Protein AF-A0A1H3P198-F1 (afdb_monomer_lite)

Sequence (81 aa):
MDSTRYSNSKKKGEGNTVNSNAYLVWAFIEAANYARRFCAKAKRCFEKKKAKTNSVIATKALAHKLAQVSYHMLKEKHHLM

Foldseek 3Di:
DDPQDDDPNDTPPPPPPDDPPPVLLVVLLVVLVVCCVPPPVSVVQLVVVCVVDNNVVSSSVSSVVVVVVVVVVVVVVVVVD

pLDDT: mean 80.9, std 18.17, range [40.16, 96.25]

Secondary structure (DSSP, 8-state):
-----EETTEETTSSSSS---HHHHHHHHHHHHHHHHH-HHHHHHHHHHHTTS-HHHHHHHHHHHHHHHHHHHHHHHHH--

Radius of gyration: 16.55 Å; chains: 1; bounding box: 41×47×25 Å

Structure (mmCIF, N/CA/C/O backbone):
data_AF-A0A1H3P198-F1
#
_entry.id   AF-A0A1H3P198-F1
#
loop_
_atom_site.group_PDB
_atom_site.id
_atom_site.type_symbol
_atom_site.label_atom_id
_atom_site.label_alt_id
_atom_site.label_comp_id
_atom_site.label_asym_id
_atom_site.label_entity_id
_atom_site.label_seq_id
_atom_site.pdbx_PDB_ins_code
_atom_site.Cartn_x
_atom_site.Cartn_y
_atom_site.Cartn_z
_atom_site.occupancy
_atom_site.B_iso_or_equiv
_atom_site.auth_seq_id
_atom_site.auth_comp_id
_atom_site.auth_asym_id
_atom_site.auth_atom_id
_atom_site.pdbx_PDB_model_num
ATOM 1 N N . MET A 1 1 ? 29.766 24.013 11.234 1.00 40.16 1 MET A N 1
ATOM 2 C CA . MET A 1 1 ? 29.550 22.959 12.259 1.00 40.16 1 MET A CA 1
ATOM 3 C C . MET A 1 1 ? 28.426 22.073 11.749 1.00 40.16 1 MET A C 1
ATOM 5 O O . MET A 1 1 ? 27.296 22.162 12.214 1.00 40.16 1 MET A O 1
ATOM 9 N N . ASP A 1 2 ? 28.716 21.268 10.730 1.00 43.09 2 ASP A N 1
ATOM 10 C CA . ASP A 1 2 ? 27.698 20.521 9.992 1.00 43.09 2 ASP A CA 1
ATOM 11 C C . ASP A 1 2 ? 27.555 19.130 10.603 1.00 43.09 2 ASP A C 1
ATOM 13 O O . ASP A 1 2 ? 28.348 18.216 10.366 1.00 43.09 2 ASP A O 1
ATOM 17 N N . SER A 1 3 ? 26.546 18.992 11.461 1.00 53.53 3 SER A N 1
ATOM 18 C CA . SER A 1 3 ? 26.213 17.763 12.180 1.00 53.53 3 SER A CA 1
ATOM 19 C C . SER A 1 3 ? 25.623 16.734 11.213 1.00 53.53 3 SER A C 1
ATOM 21 O O . SER A 1 3 ? 24.414 16.532 11.099 1.00 53.53 3 SER A O 1
ATOM 23 N N . THR A 1 4 ? 26.506 16.068 10.474 1.00 57.47 4 THR A N 1
ATOM 24 C CA . THR A 1 4 ? 26.125 15.008 9.543 1.00 57.47 4 THR A CA 1
ATOM 25 C C . THR A 1 4 ? 25.671 13.783 10.336 1.00 57.47 4 THR A C 1
ATOM 27 O O . THR A 1 4 ? 26.455 13.136 11.027 1.00 57.47 4 THR A O 1
ATOM 30 N N . ARG A 1 5 ? 24.375 13.469 10.269 1.00 55.09 5 ARG A N 1
ATOM 31 C CA . ARG A 1 5 ? 23.764 12.368 11.023 1.00 55.09 5 ARG A CA 1
ATOM 32 C C . ARG A 1 5 ? 23.999 11.037 10.302 1.00 55.09 5 ARG A C 1
ATOM 34 O O . ARG A 1 5 ? 23.428 10.796 9.239 1.00 55.09 5 ARG A O 1
ATOM 41 N N . TYR A 1 6 ? 24.793 10.154 10.898 1.00 55.53 6 TYR A N 1
ATOM 42 C CA . TYR A 1 6 ? 25.010 8.785 10.419 1.00 55.53 6 TYR A CA 1
ATOM 43 C C . TYR A 1 6 ? 24.165 7.797 11.229 1.00 55.53 6 TYR A C 1
ATOM 45 O O . TYR A 1 6 ? 23.999 7.946 12.438 1.00 55.53 6 TYR A O 1
ATOM 53 N N . SER A 1 7 ? 23.614 6.779 10.573 1.00 62.31 7 SER A N 1
ATOM 54 C CA . SER A 1 7 ? 22.994 5.632 11.247 1.00 62.31 7 SER A CA 1
ATOM 55 C C . SER A 1 7 ? 23.332 4.362 10.482 1.00 62.31 7 SER A C 1
ATOM 57 O O . SER A 1 7 ? 23.142 4.330 9.267 1.00 62.31 7 SER A O 1
ATOM 59 N N . ASN A 1 8 ? 23.804 3.330 11.185 1.00 57.47 8 ASN A N 1
ATOM 60 C CA . ASN A 1 8 ? 24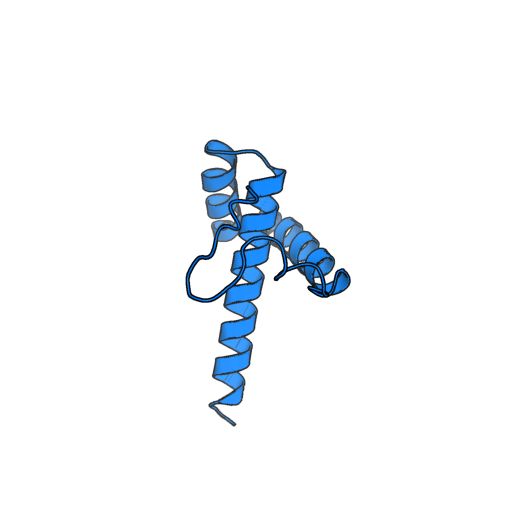.192 2.041 10.601 1.00 57.47 8 ASN A CA 1
ATOM 61 C C . ASN A 1 8 ? 25.168 2.189 9.418 1.00 57.47 8 ASN A C 1
ATOM 63 O O . ASN A 1 8 ? 24.875 1.761 8.301 1.00 57.47 8 ASN A O 1
ATOM 67 N N . SER A 1 9 ? 26.275 2.900 9.652 1.00 59.34 9 SER A N 1
ATOM 68 C CA . SER A 1 9 ? 27.354 3.122 8.671 1.00 59.34 9 SER A CA 1
ATOM 69 C C . SER A 1 9 ? 26.924 3.812 7.369 1.00 59.34 9 SER A C 1
ATOM 71 O O . SER A 1 9 ? 27.673 3.827 6.397 1.00 59.34 9 SER A O 1
ATOM 73 N N . LYS A 1 10 ? 25.719 4.396 7.327 1.00 56.69 10 LYS A N 1
ATOM 74 C CA . LYS A 1 10 ? 25.172 5.091 6.159 1.00 56.69 10 LYS A CA 1
ATOM 75 C C . LYS A 1 10 ? 24.863 6.542 6.510 1.00 56.69 10 LYS A C 1
ATOM 77 O O . LYS A 1 10 ? 24.238 6.828 7.538 1.00 56.69 10 LYS A O 1
ATOM 82 N N . LYS A 1 11 ? 25.300 7.462 5.645 1.00 61.16 11 LYS A N 1
ATOM 83 C CA . LYS A 1 11 ? 24.995 8.892 5.750 1.00 61.16 11 LYS A CA 1
ATOM 84 C C . LYS A 1 11 ? 23.508 9.108 5.488 1.00 61.16 11 LYS A C 1
ATOM 86 O O . LYS A 1 11 ? 22.977 8.727 4.443 1.00 61.16 11 LYS A O 1
ATOM 91 N N . LYS A 1 12 ? 22.805 9.687 6.459 1.00 53.75 12 LYS A N 1
ATOM 92 C CA . LYS A 1 12 ? 21.378 9.976 6.326 1.00 53.75 12 LYS A CA 1
ATOM 93 C C . LYS A 1 12 ? 21.212 11.155 5.363 1.00 53.75 12 LYS A C 1
ATOM 95 O O . LYS A 1 12 ? 21.753 12.222 5.618 1.00 53.75 12 LYS A O 1
ATOM 100 N N . GLY A 1 13 ? 20.466 10.956 4.275 1.00 57.34 13 GLY A N 1
ATOM 101 C CA . GLY A 1 13 ? 20.162 11.998 3.281 1.00 57.34 13 GLY A CA 1
ATOM 102 C C . GLY A 1 13 ? 20.682 11.732 1.865 1.00 57.34 13 GLY A C 1
ATOM 103 O O . GLY A 1 13 ? 20.147 12.310 0.931 1.00 57.34 13 GLY A O 1
ATOM 104 N N . GLU A 1 14 ? 21.639 10.815 1.678 1.00 55.28 14 GLU A N 1
ATOM 105 C CA . GLU A 1 14 ? 22.270 10.578 0.360 1.00 55.28 14 GLU A CA 1
ATOM 106 C C . GLU A 1 14 ? 21.877 9.243 -0.303 1.00 55.28 14 GLU A C 1
ATOM 108 O O . GLU A 1 14 ? 22.195 9.003 -1.461 1.00 55.28 14 GLU A O 1
ATOM 113 N N . GLY A 1 15 ? 21.150 8.366 0.399 1.00 48.91 15 GLY A N 1
ATOM 114 C CA . GLY A 1 15 ? 20.922 6.981 -0.043 1.00 48.91 15 GLY A CA 1
ATOM 115 C C . GLY A 1 15 ? 19.709 6.707 -0.943 1.00 48.91 15 GLY A C 1
ATOM 116 O O . GLY A 1 15 ? 19.526 5.557 -1.323 1.00 48.91 15 GLY A O 1
ATOM 117 N N . ASN A 1 16 ? 18.869 7.700 -1.264 1.00 52.94 16 ASN A N 1
ATOM 118 C CA . ASN A 1 16 ? 17.593 7.471 -1.974 1.00 52.94 16 ASN A CA 1
ATOM 119 C C . ASN A 1 16 ? 17.441 8.229 -3.303 1.00 52.94 16 ASN A C 1
ATOM 121 O O . ASN A 1 16 ? 16.392 8.126 -3.936 1.00 52.94 16 ASN A O 1
ATOM 125 N N . THR A 1 17 ? 18.446 8.990 -3.735 1.00 47.31 17 THR A N 1
ATOM 126 C CA . THR A 1 17 ? 18.314 9.867 -4.911 1.00 47.31 17 THR A CA 1
ATOM 127 C C . THR A 1 17 ? 18.367 9.093 -6.233 1.00 47.31 17 THR A C 1
ATOM 129 O O . THR A 1 17 ? 17.875 9.577 -7.247 1.00 47.31 17 THR A O 1
ATOM 132 N N . VAL A 1 18 ? 18.886 7.859 -6.235 1.00 50.47 18 VAL A N 1
ATOM 133 C CA . VAL A 1 18 ? 19.043 7.055 -7.455 1.00 50.47 18 VAL A CA 1
ATOM 134 C C . VAL A 1 18 ? 18.060 5.878 -7.466 1.00 50.47 18 VAL A C 1
ATOM 136 O O . VAL A 1 18 ? 18.355 4.768 -7.043 1.00 50.47 18 VAL A O 1
ATOM 139 N N . ASN A 1 19 ? 16.865 6.168 -7.980 1.00 44.31 19 ASN A N 1
ATOM 140 C CA . ASN A 1 19 ? 16.030 5.257 -8.766 1.00 44.31 19 ASN A CA 1
ATOM 141 C C . ASN A 1 19 ? 15.487 3.984 -8.086 1.00 44.31 19 ASN A C 1
ATOM 143 O O . ASN A 1 19 ? 15.769 2.853 -8.481 1.00 44.31 19 ASN A O 1
ATOM 147 N N . SER A 1 20 ? 14.533 4.168 -7.173 1.00 60.34 20 SER A N 1
ATOM 148 C CA . SER A 1 20 ? 13.377 3.263 -7.226 1.00 60.34 20 SER A CA 1
ATOM 149 C C . SER A 1 20 ? 12.697 3.483 -8.580 1.00 60.34 20 SER A C 1
ATOM 151 O O . SER A 1 20 ? 12.323 4.617 -8.865 1.00 60.34 20 SER A O 1
ATOM 153 N N . ASN A 1 21 ? 12.555 2.444 -9.411 1.00 79.81 21 ASN A N 1
ATOM 154 C CA . ASN A 1 21 ? 11.908 2.571 -10.719 1.00 79.81 21 ASN A CA 1
ATOM 155 C C . ASN A 1 21 ? 10.518 3.215 -10.544 1.00 79.81 21 ASN A C 1
ATOM 157 O O . ASN A 1 21 ? 9.623 2.618 -9.937 1.00 79.81 21 ASN A O 1
ATOM 161 N N . ALA A 1 22 ? 10.348 4.432 -11.068 1.00 82.81 22 ALA A N 1
ATOM 162 C CA . ALA A 1 22 ? 9.113 5.201 -10.933 1.00 82.81 22 ALA A CA 1
ATOM 163 C C . ALA A 1 22 ? 7.896 4.437 -11.479 1.00 82.81 22 ALA A C 1
ATOM 165 O O . ALA A 1 22 ? 6.821 4.490 -10.881 1.00 82.81 22 ALA A O 1
ATOM 166 N N . TYR A 1 23 ? 8.086 3.650 -12.543 1.00 87.00 23 TYR A N 1
ATOM 167 C CA . TYR A 1 23 ? 7.055 2.783 -13.106 1.00 87.00 23 TYR A CA 1
ATOM 168 C C . TYR A 1 23 ? 6.673 1.647 -12.158 1.00 87.00 23 TYR A C 1
ATOM 170 O O . TYR A 1 23 ? 5.491 1.348 -12.026 1.00 87.00 23 TYR A O 1
ATOM 178 N N . LEU A 1 24 ? 7.635 1.047 -11.443 1.00 85.88 24 LEU A N 1
ATOM 179 C CA . LEU A 1 24 ? 7.326 0.022 -10.436 1.00 85.88 24 LEU A CA 1
ATOM 180 C C . LEU A 1 24 ? 6.550 0.621 -9.267 1.00 85.88 24 LEU A C 1
ATOM 182 O O . LEU A 1 24 ? 5.572 0.033 -8.812 1.00 85.88 24 LEU A O 1
ATOM 186 N N . VAL A 1 25 ? 6.950 1.803 -8.796 1.00 88.25 25 VAL A N 1
ATOM 187 C CA . VAL A 1 25 ? 6.212 2.502 -7.738 1.00 88.25 25 VAL A CA 1
ATOM 188 C C . VAL A 1 25 ? 4.783 2.781 -8.198 1.00 88.25 25 VAL A C 1
ATOM 190 O O . VAL A 1 25 ? 3.845 2.456 -7.474 1.00 88.25 25 VAL A O 1
ATOM 193 N N . TRP A 1 26 ? 4.608 3.323 -9.403 1.00 92.00 26 TRP A N 1
ATOM 194 C CA . TRP A 1 26 ? 3.292 3.586 -9.979 1.00 92.00 26 TRP A CA 1
ATOM 195 C C . TRP A 1 26 ? 2.452 2.306 -10.108 1.00 92.00 26 TRP A C 1
ATOM 197 O O . TRP A 1 26 ? 1.322 2.267 -9.624 1.00 92.00 26 TRP A O 1
ATOM 207 N N . ALA A 1 27 ? 3.033 1.222 -10.628 1.00 94.12 27 ALA A N 1
ATOM 208 C CA . ALA A 1 27 ? 2.365 -0.070 -10.759 1.00 94.12 27 ALA A CA 1
ATOM 209 C C . ALA A 1 27 ? 1.898 -0.630 -9.405 1.00 94.12 27 ALA A C 1
ATOM 211 O O . ALA A 1 27 ? 0.769 -1.104 -9.288 1.00 94.12 27 ALA A O 1
ATOM 212 N N . PHE A 1 28 ? 2.717 -0.541 -8.351 1.00 93.75 28 PHE A N 1
ATOM 213 C CA . PHE A 1 28 ? 2.316 -1.003 -7.018 1.00 93.75 28 PHE A CA 1
ATOM 214 C C . PHE A 1 28 ? 1.274 -0.100 -6.353 1.00 93.75 28 PHE A C 1
ATOM 216 O O . PHE A 1 28 ? 0.469 -0.590 -5.558 1.00 93.75 28 PHE A O 1
ATOM 223 N N . ILE A 1 29 ? 1.256 1.199 -6.662 1.00 94.75 29 ILE A N 1
ATOM 224 C CA . ILE A 1 29 ? 0.194 2.107 -6.211 1.00 94.75 29 ILE A CA 1
ATOM 225 C C . ILE A 1 29 ? -1.135 1.736 -6.877 1.00 94.75 29 ILE A C 1
ATOM 227 O O . ILE A 1 29 ? -2.144 1.611 -6.178 1.00 94.75 29 ILE A O 1
ATOM 231 N N . GLU A 1 30 ? -1.132 1.465 -8.181 1.00 95.50 30 GLU A N 1
ATOM 232 C CA . GLU A 1 30 ? -2.317 0.982 -8.895 1.00 95.50 30 GLU A CA 1
ATOM 233 C C . GLU A 1 30 ? -2.778 -0.383 -8.375 1.00 95.50 30 GLU A C 1
ATOM 235 O O . GLU A 1 30 ? -3.953 -0.564 -8.043 1.00 95.50 30 GLU A O 1
ATOM 240 N N . ALA A 1 31 ? -1.849 -1.317 -8.156 1.00 95.31 31 ALA A N 1
ATOM 241 C CA . ALA A 1 31 ? -2.150 -2.606 -7.541 1.00 95.31 31 ALA A CA 1
ATOM 242 C C . ALA A 1 31 ? -2.734 -2.454 -6.127 1.00 95.31 31 ALA A C 1
ATOM 244 O O . ALA A 1 31 ? -3.647 -3.189 -5.755 1.00 95.31 31 ALA A O 1
ATOM 245 N N . ALA A 1 32 ? -2.267 -1.484 -5.334 1.00 95.31 32 ALA A N 1
ATOM 246 C CA . ALA A 1 32 ? -2.823 -1.196 -4.014 1.00 95.31 32 ALA A CA 1
ATOM 247 C C . ALA A 1 32 ? -4.254 -0.642 -4.099 1.00 95.31 32 ALA A C 1
ATOM 249 O O . ALA A 1 32 ? -5.118 -1.041 -3.311 1.00 95.31 32 ALA A O 1
ATOM 250 N N . ASN A 1 33 ? -4.529 0.239 -5.065 1.00 95.38 33 ASN A N 1
ATOM 251 C CA . ASN A 1 33 ? -5.875 0.747 -5.329 1.00 95.38 33 ASN A CA 1
ATOM 252 C C . ASN A 1 33 ? -6.832 -0.374 -5.745 1.00 95.38 33 ASN A C 1
ATOM 254 O O . ASN A 1 33 ? -7.953 -0.435 -5.230 1.00 95.38 33 ASN A O 1
ATOM 258 N N . TYR A 1 34 ? -6.379 -1.281 -6.611 1.00 95.81 34 TYR A N 1
ATOM 259 C CA . TYR A 1 34 ? -7.132 -2.460 -7.028 1.00 95.81 34 TYR A CA 1
ATOM 260 C C . TYR A 1 34 ? -7.360 -3.423 -5.854 1.00 95.81 34 TYR A C 1
ATOM 262 O O . TYR A 1 34 ? -8.499 -3.753 -5.522 1.00 95.81 34 TYR A O 1
ATOM 270 N N . ALA A 1 35 ? -6.303 -3.799 -5.132 1.00 94.69 35 ALA A N 1
ATOM 271 C CA . ALA A 1 35 ? -6.374 -4.713 -3.994 1.00 94.69 35 ALA A CA 1
ATOM 272 C C . ALA A 1 35 ? -7.330 -4.214 -2.902 1.00 94.69 35 ALA A C 1
ATOM 274 O O . ALA A 1 35 ? -8.060 -5.004 -2.308 1.00 94.69 35 ALA A O 1
ATOM 275 N N . ARG A 1 36 ? -7.390 -2.900 -2.661 1.00 94.31 36 ARG A N 1
ATOM 276 C CA . ARG A 1 36 ? -8.344 -2.302 -1.716 1.00 94.31 36 ARG A CA 1
ATOM 277 C C . ARG A 1 36 ? -9.809 -2.525 -2.115 1.00 94.31 36 ARG A C 1
ATOM 279 O O . ARG A 1 36 ? -10.661 -2.575 -1.229 1.00 94.31 36 ARG A O 1
ATOM 286 N N . ARG A 1 37 ? -10.114 -2.627 -3.412 1.00 94.19 37 ARG A N 1
ATOM 287 C CA . ARG A 1 37 ? -11.477 -2.839 -3.928 1.00 94.19 37 ARG A CA 1
ATOM 288 C C . ARG A 1 37 ? -11.885 -4.309 -3.869 1.00 94.19 37 ARG A C 1
ATOM 290 O O . ARG A 1 37 ? -12.990 -4.600 -3.430 1.00 94.19 37 ARG A O 1
ATOM 297 N N . PHE A 1 38 ? -10.984 -5.215 -4.248 1.00 94.62 38 PHE A N 1
ATOM 298 C CA . PHE A 1 38 ? -11.320 -6.629 -4.460 1.00 94.62 38 PHE A CA 1
ATOM 299 C C . PHE A 1 38 ? -10.892 -7.568 -3.325 1.00 94.62 38 PHE A C 1
ATOM 301 O O . PHE A 1 38 ? -11.377 -8.690 -3.243 1.00 94.62 38 PHE A O 1
ATOM 308 N N . CYS A 1 39 ? -10.014 -7.132 -2.415 1.00 93.56 39 CYS A N 1
ATOM 309 C CA . CYS A 1 39 ? -9.535 -7.958 -1.308 1.00 93.56 39 CYS A CA 1
ATOM 310 C C . CYS A 1 39 ? -9.912 -7.354 0.051 1.00 93.56 39 CYS A C 1
ATOM 312 O O . CYS A 1 39 ? -9.365 -6.335 0.486 1.00 93.56 39 CYS A O 1
ATOM 314 N N . ALA A 1 40 ? -10.793 -8.040 0.787 1.00 93.94 40 ALA A N 1
ATOM 315 C CA . ALA A 1 40 ? -11.232 -7.615 2.119 1.00 93.94 40 ALA A CA 1
ATOM 316 C C . ALA A 1 40 ? -10.067 -7.497 3.123 1.00 93.94 40 ALA A C 1
ATOM 318 O O . ALA A 1 40 ? -10.033 -6.576 3.944 1.00 93.94 40 ALA A O 1
ATOM 319 N N . LYS A 1 41 ? -9.065 -8.383 3.030 1.00 93.94 41 LYS A N 1
ATOM 320 C CA . LYS A 1 41 ? -7.873 -8.355 3.893 1.00 93.94 41 LYS A CA 1
ATOM 321 C C . LYS A 1 41 ? -7.004 -7.126 3.615 1.00 93.94 41 LYS A C 1
ATOM 323 O O . LYS A 1 41 ? -6.617 -6.431 4.556 1.00 93.94 41 LYS A O 1
ATOM 328 N N . ALA A 1 42 ? -6.755 -6.817 2.340 1.00 93.44 42 ALA A N 1
ATOM 329 C CA . ALA A 1 42 ? -6.024 -5.616 1.936 1.00 93.44 42 ALA A CA 1
ATOM 330 C C . ALA A 1 42 ? -6.766 -4.341 2.363 1.00 93.44 42 ALA A C 1
ATOM 332 O O . ALA A 1 42 ? -6.155 -3.440 2.943 1.00 93.44 42 ALA A O 1
ATOM 333 N N . LYS A 1 43 ? -8.093 -4.305 2.179 1.00 95.56 43 LYS A N 1
ATOM 334 C CA . LYS A 1 43 ? -8.955 -3.211 2.644 1.00 95.56 43 LYS A CA 1
ATOM 335 C C . LYS A 1 43 ? -8.839 -3.001 4.153 1.00 95.56 43 LYS A C 1
ATOM 337 O O . LYS A 1 43 ? -8.580 -1.885 4.584 1.00 95.56 43 LYS A O 1
ATOM 342 N N . ARG A 1 44 ? -8.932 -4.058 4.967 1.00 95.38 44 ARG A N 1
ATOM 343 C CA . ARG A 1 44 ? -8.792 -3.958 6.432 1.00 95.38 44 ARG A CA 1
ATOM 344 C C . ARG A 1 44 ? -7.425 -3.411 6.851 1.00 95.38 44 ARG A C 1
ATOM 346 O O . ARG A 1 44 ? -7.348 -2.580 7.755 1.00 95.38 44 ARG A O 1
ATOM 353 N N . CYS A 1 45 ? -6.345 -3.852 6.203 1.00 91.88 45 CYS A N 1
ATOM 354 C CA . CYS A 1 45 ? -5.004 -3.319 6.456 1.00 91.88 45 CYS A CA 1
ATOM 355 C C . CYS A 1 45 ? -4.897 -1.831 6.100 1.00 91.88 45 CYS A C 1
ATOM 357 O O . CYS A 1 45 ? -4.314 -1.066 6.872 1.00 91.88 45 CYS A O 1
ATOM 359 N N . PHE A 1 46 ? -5.470 -1.430 4.964 1.00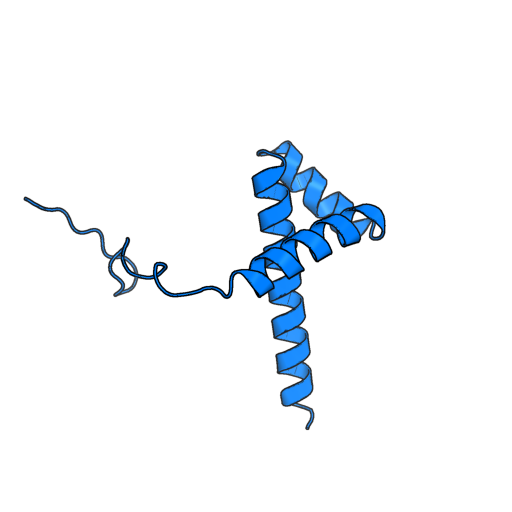 95.81 46 PHE A N 1
ATOM 360 C CA . PHE A 1 46 ? -5.525 -0.039 4.534 1.00 95.81 46 PHE A CA 1
ATOM 361 C C . PHE A 1 46 ? -6.330 0.822 5.511 1.00 95.81 46 PHE A C 1
ATOM 363 O O . PHE A 1 46 ? -5.794 1.808 6.002 1.00 95.81 46 PHE A O 1
ATOM 370 N N . GLU A 1 47 ? -7.555 0.428 5.869 1.00 95.75 47 GLU A N 1
ATOM 371 C CA . GLU A 1 47 ? -8.408 1.199 6.784 1.00 95.75 47 GLU A CA 1
ATOM 372 C C . GLU A 1 47 ? -7.774 1.328 8.176 1.00 95.75 47 GLU A C 1
ATOM 374 O O . GLU A 1 47 ? -7.739 2.420 8.737 1.00 95.75 47 GLU A O 1
ATOM 379 N N . LYS A 1 48 ? -7.146 0.263 8.702 1.00 96.06 48 LYS A N 1
ATOM 380 C CA . LYS A 1 48 ? -6.399 0.327 9.972 1.00 96.06 48 LYS A CA 1
ATOM 381 C C . LYS A 1 48 ? -5.256 1.345 9.923 1.00 96.06 48 LYS A C 1
ATOM 383 O O . LYS A 1 48 ? -4.953 1.975 10.935 1.00 96.0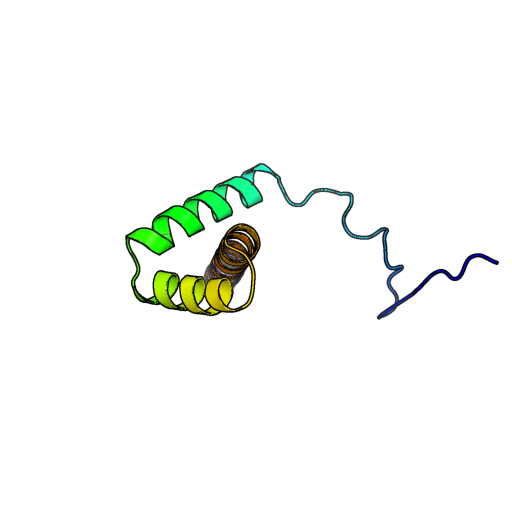6 48 LYS A O 1
ATOM 388 N N . LYS A 1 49 ? -4.579 1.475 8.777 1.00 94.81 49 LYS A N 1
ATOM 389 C CA . LYS A 1 49 ? -3.489 2.443 8.599 1.00 94.81 49 LYS A CA 1
ATOM 390 C C . LYS A 1 49 ? -4.041 3.851 8.384 1.00 94.81 49 LYS A C 1
ATOM 392 O O . LYS A 1 49 ? -3.562 4.775 9.029 1.00 94.81 49 LYS A O 1
ATOM 397 N N . LYS A 1 50 ? -5.079 3.994 7.559 1.00 96.25 50 LYS A N 1
ATOM 398 C CA . LYS A 1 50 ? -5.786 5.251 7.292 1.00 96.25 50 LYS A CA 1
ATOM 399 C C . LYS A 1 50 ? -6.353 5.858 8.573 1.00 96.25 50 LYS A C 1
ATOM 401 O O . LYS A 1 50 ? -6.168 7.043 8.776 1.00 96.25 50 LYS A O 1
ATOM 406 N N . ALA A 1 51 ? -6.930 5.057 9.469 1.00 96.06 51 ALA A N 1
ATOM 407 C CA . ALA A 1 51 ? -7.452 5.529 10.754 1.00 96.06 51 ALA A CA 1
ATOM 408 C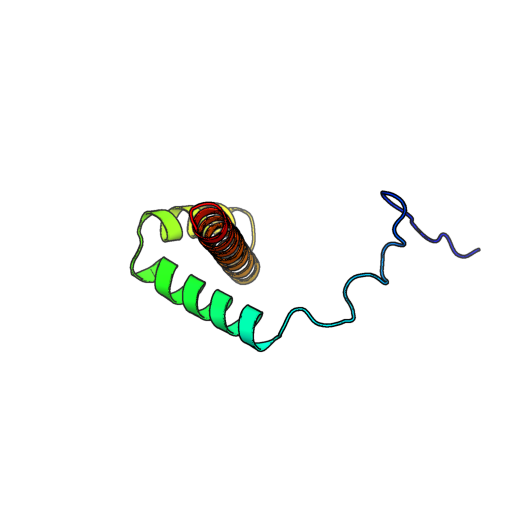 C . ALA A 1 51 ? -6.389 6.181 11.661 1.00 96.06 51 ALA A C 1
ATOM 410 O O . ALA A 1 51 ? -6.733 6.947 12.551 1.00 96.06 51 ALA A O 1
ATOM 411 N N . LYS A 1 52 ? -5.101 5.876 11.455 1.00 95.62 52 LYS A N 1
ATOM 412 C CA . LYS A 1 52 ? -3.985 6.427 12.241 1.00 95.62 52 LYS A CA 1
ATOM 413 C C . LYS A 1 52 ? -3.227 7.550 11.531 1.00 95.62 52 LYS A C 1
ATOM 415 O O . LYS A 1 52 ? -2.381 8.182 12.151 1.00 95.62 52 LYS A O 1
ATOM 420 N N . THR A 1 53 ? -3.427 7.725 10.225 1.00 93.88 53 THR A N 1
ATOM 421 C CA . THR A 1 53 ? -2.631 8.631 9.378 1.00 93.88 53 THR A CA 1
ATOM 422 C C . THR A 1 53 ? -3.521 9.278 8.308 1.00 93.88 53 THR A C 1
ATOM 424 O O . THR A 1 53 ? -4.695 9.522 8.548 1.00 93.88 53 THR A O 1
ATOM 427 N N . ASN A 1 54 ? -2.992 9.539 7.106 1.00 94.25 54 ASN A N 1
ATOM 428 C CA . ASN A 1 54 ? -3.775 9.954 5.942 1.00 94.25 54 ASN A CA 1
ATOM 429 C C . ASN A 1 54 ? -3.927 8.806 4.920 1.00 94.25 54 ASN A C 1
ATOM 431 O O . ASN A 1 54 ? -3.272 7.760 5.013 1.00 94.25 54 ASN A O 1
ATOM 435 N N . SER A 1 55 ? -4.802 9.004 3.933 1.00 93.25 55 SER A N 1
ATOM 436 C CA . SER A 1 55 ? -5.081 8.032 2.866 1.00 93.25 55 SER A CA 1
ATOM 437 C C . SER A 1 55 ? -3.864 7.761 1.980 1.00 93.25 55 SER A C 1
ATOM 439 O O . SER A 1 55 ? -3.594 6.609 1.657 1.00 93.25 55 SER A O 1
ATOM 441 N N . VAL A 1 56 ? -3.094 8.795 1.634 1.00 93.50 56 VAL A N 1
ATOM 442 C CA . VAL A 1 56 ? -1.916 8.683 0.759 1.00 93.50 56 VAL A CA 1
ATOM 443 C C . VAL A 1 56 ? -0.838 7.798 1.391 1.00 93.50 56 VAL A C 1
ATOM 445 O O . VAL A 1 56 ? -0.310 6.894 0.742 1.00 93.50 56 VAL A O 1
ATOM 448 N N . ILE A 1 57 ? -0.536 8.005 2.674 1.00 94.62 57 ILE A N 1
ATOM 449 C CA . ILE A 1 57 ? 0.409 7.186 3.442 1.00 94.62 57 ILE A CA 1
ATOM 450 C C . ILE A 1 57 ? -0.124 5.759 3.576 1.00 94.62 57 ILE A C 1
ATOM 452 O O . ILE A 1 57 ? 0.647 4.809 3.445 1.00 94.62 57 ILE A O 1
ATOM 456 N N . ALA A 1 58 ? -1.431 5.582 3.791 1.00 95.94 58 ALA A N 1
ATOM 457 C CA . ALA A 1 58 ? -2.038 4.256 3.852 1.00 95.94 58 ALA A CA 1
ATOM 458 C C . ALA A 1 58 ? -1.920 3.495 2.516 1.00 95.94 58 ALA A C 1
ATOM 460 O O . ALA A 1 58 ? -1.569 2.314 2.530 1.00 95.94 58 ALA A O 1
ATOM 461 N N . THR A 1 59 ? -2.123 4.159 1.372 1.00 95.31 59 THR A N 1
ATOM 462 C CA . THR A 1 59 ? -1.938 3.560 0.038 1.00 95.31 59 THR A CA 1
ATOM 463 C C . THR A 1 59 ? -0.483 3.174 -0.190 1.00 95.31 59 THR A C 1
ATOM 465 O O . THR A 1 59 ? -0.206 2.038 -0.565 1.00 95.31 59 THR A O 1
ATOM 468 N N . LYS A 1 60 ? 0.463 4.073 0.116 1.00 93.44 60 LYS A N 1
ATOM 469 C CA . LYS A 1 60 ? 1.903 3.788 0.008 1.00 93.44 60 LYS A CA 1
ATOM 470 C C . LYS A 1 60 ? 2.321 2.605 0.884 1.00 93.44 60 LYS A C 1
ATOM 472 O O . LYS A 1 60 ? 3.091 1.755 0.450 1.00 93.44 60 LYS A O 1
ATOM 477 N N . ALA A 1 61 ? 1.784 2.514 2.099 1.00 94.62 61 ALA A N 1
ATOM 478 C CA . ALA A 1 61 ? 2.056 1.399 3.000 1.00 94.62 61 ALA A CA 1
ATOM 479 C C . ALA A 1 61 ? 1.492 0.068 2.475 1.00 94.62 61 ALA A C 1
ATOM 481 O O . ALA A 1 61 ? 2.138 -0.970 2.626 1.00 94.62 61 ALA A O 1
ATOM 482 N N . LEU A 1 62 ? 0.305 0.083 1.859 1.00 95.19 62 LEU A N 1
ATOM 483 C CA . LEU A 1 62 ? -0.271 -1.102 1.225 1.00 95.19 62 LEU A CA 1
ATOM 484 C C . LEU A 1 62 ? 0.546 -1.529 -0.004 1.00 95.19 62 LEU A C 1
ATOM 486 O O . LEU A 1 62 ? 0.887 -2.703 -0.111 1.00 95.19 62 LEU A O 1
ATOM 490 N N . ALA A 1 63 ? 0.922 -0.585 -0.869 1.00 94.81 63 ALA A N 1
ATOM 491 C CA . ALA A 1 63 ? 1.777 -0.823 -2.033 1.00 94.81 63 ALA A CA 1
ATOM 492 C C . ALA A 1 63 ? 3.122 -1.449 -1.635 1.00 94.81 63 ALA A C 1
ATOM 494 O O . ALA A 1 63 ? 3.545 -2.443 -2.217 1.00 94.81 63 ALA A O 1
ATOM 495 N N . HIS A 1 64 ? 3.753 -0.934 -0.577 1.00 93.19 64 HIS A N 1
ATOM 496 C CA . HIS A 1 64 ? 5.001 -1.492 -0.064 1.00 93.19 64 HIS A CA 1
ATOM 497 C C . HIS A 1 64 ? 4.838 -2.934 0.438 1.00 93.19 64 HIS A C 1
ATOM 499 O O . HIS A 1 64 ? 5.673 -3.781 0.138 1.00 93.19 64 HIS A O 1
ATOM 505 N N . LYS A 1 65 ? 3.740 -3.248 1.142 1.00 93.19 65 LYS A N 1
ATOM 506 C CA . LYS A 1 65 ? 3.438 -4.627 1.561 1.00 93.19 65 LYS A CA 1
ATOM 507 C C . LYS A 1 65 ? 3.253 -5.564 0.371 1.00 93.19 65 LYS A C 1
ATOM 509 O O . LYS A 1 65 ? 3.735 -6.690 0.422 1.00 93.19 65 LYS A O 1
ATOM 514 N N . LEU A 1 66 ? 2.570 -5.111 -0.681 1.00 92.31 66 LEU A N 1
ATOM 515 C CA . LEU A 1 66 ? 2.407 -5.890 -1.909 1.00 92.31 66 LEU A CA 1
ATOM 516 C C . LEU A 1 66 ? 3.762 -6.158 -2.565 1.00 92.31 66 LEU A C 1
ATOM 518 O O . LEU A 1 66 ? 4.065 -7.307 -2.854 1.00 92.31 66 LEU A O 1
ATOM 522 N N . ALA A 1 67 ? 4.610 -5.136 -2.691 1.00 92.00 67 ALA A N 1
ATOM 523 C CA . ALA A 1 67 ? 5.954 -5.283 -3.241 1.00 92.00 67 ALA A CA 1
ATOM 524 C C . ALA A 1 67 ? 6.821 -6.264 -2.436 1.00 92.00 67 ALA A C 1
ATOM 526 O O . ALA A 1 67 ? 7.496 -7.108 -3.023 1.00 92.00 67 ALA A O 1
ATOM 527 N N . GLN A 1 68 ? 6.767 -6.200 -1.101 1.00 90.50 68 GLN A N 1
ATOM 528 C CA . GLN A 1 68 ? 7.471 -7.144 -0.229 1.00 90.50 68 GLN A CA 1
ATOM 529 C C . GLN A 1 68 ? 7.001 -8.582 -0.470 1.00 90.50 68 GLN A C 1
ATOM 531 O O . GLN A 1 68 ? 7.826 -9.467 -0.677 1.00 90.50 68 GLN A O 1
ATOM 536 N N . VAL A 1 69 ? 5.687 -8.821 -0.492 1.00 92.00 69 VAL A N 1
ATOM 537 C CA . VAL A 1 69 ? 5.128 -10.158 -0.744 1.00 92.00 69 VAL A CA 1
ATOM 538 C C . VAL A 1 69 ? 5.503 -10.658 -2.140 1.00 92.00 69 VAL A C 1
ATOM 540 O O . VAL A 1 69 ? 5.940 -11.798 -2.266 1.00 92.00 69 VAL A O 1
ATOM 543 N N . SER A 1 70 ? 5.411 -9.810 -3.169 1.00 89.06 70 SER A N 1
ATOM 544 C CA . SER A 1 70 ? 5.835 -10.152 -4.530 1.00 89.06 70 SER A CA 1
ATOM 545 C C . SER A 1 70 ? 7.306 -10.560 -4.571 1.00 89.06 70 SER A C 1
ATOM 547 O O . SER A 1 70 ? 7.625 -11.613 -5.113 1.00 89.06 70 SER A O 1
ATOM 549 N N . TYR A 1 71 ? 8.194 -9.781 -3.947 1.00 88.56 71 TYR A N 1
ATOM 550 C CA . TYR A 1 71 ? 9.618 -10.108 -3.859 1.00 88.56 71 TYR A CA 1
ATOM 551 C C . TYR A 1 71 ? 9.859 -11.460 -3.175 1.00 88.56 71 TYR A C 1
ATOM 553 O O . TYR A 1 71 ? 10.632 -12.270 -3.680 1.00 88.56 71 TYR A O 1
ATOM 561 N N . HIS A 1 72 ? 9.169 -11.737 -2.064 1.00 88.75 72 HIS A N 1
ATOM 562 C CA . HIS A 1 72 ? 9.284 -13.021 -1.371 1.00 88.75 72 HIS A CA 1
ATOM 563 C C . HIS A 1 72 ? 8.804 -14.197 -2.233 1.00 88.75 72 HIS A C 1
ATOM 565 O O . HIS A 1 72 ? 9.509 -15.197 -2.307 1.00 88.75 72 HIS A O 1
ATOM 571 N N . MET A 1 73 ? 7.679 -14.060 -2.942 1.00 89.06 73 MET A N 1
ATOM 572 C CA . MET A 1 73 ? 7.177 -15.090 -3.865 1.00 89.06 73 MET A CA 1
ATOM 573 C C . MET A 1 73 ? 8.145 -15.354 -5.026 1.00 89.06 73 MET A C 1
ATOM 575 O O . MET A 1 73 ? 8.357 -16.498 -5.411 1.00 89.06 73 MET A O 1
ATOM 579 N N . LEU A 1 74 ? 8.733 -14.299 -5.595 1.00 87.56 74 LEU A N 1
ATOM 580 C CA . LEU A 1 74 ? 9.735 -14.406 -6.661 1.00 87.56 74 LEU A CA 1
ATOM 581 C C . LEU A 1 74 ? 11.008 -15.103 -6.164 1.00 87.56 74 LEU A C 1
ATOM 583 O O . LEU A 1 74 ? 11.540 -15.975 -6.845 1.00 87.56 74 LEU A O 1
ATOM 587 N N . LYS A 1 75 ? 11.469 -14.753 -4.960 1.00 85.81 75 LYS A N 1
ATOM 588 C CA . LYS A 1 75 ? 12.653 -15.354 -4.341 1.00 85.81 75 LYS A CA 1
ATOM 589 C C . LYS A 1 75 ? 12.443 -16.828 -3.984 1.00 85.81 75 LYS A C 1
ATOM 591 O O . LYS 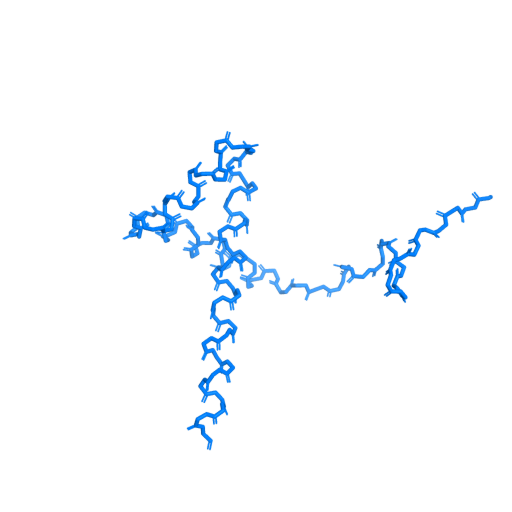A 1 75 ? 13.343 -17.628 -4.204 1.00 85.81 75 LYS A O 1
ATOM 596 N N . GLU A 1 76 ? 11.275 -17.184 -3.455 1.00 82.75 76 GLU A N 1
ATOM 597 C CA . GLU A 1 76 ? 10.915 -18.574 -3.151 1.00 82.75 76 GLU A CA 1
ATOM 598 C C . GLU A 1 76 ? 10.874 -19.429 -4.423 1.00 82.75 76 GLU A C 1
ATOM 600 O O . GLU A 1 76 ? 11.469 -20.502 -4.461 1.00 82.75 76 GLU A O 1
ATOM 605 N N . LYS A 1 77 ? 10.279 -18.913 -5.508 1.00 69.50 77 LYS A N 1
ATOM 606 C CA . LYS A 1 77 ? 10.255 -19.595 -6.812 1.00 69.50 77 LYS A CA 1
ATOM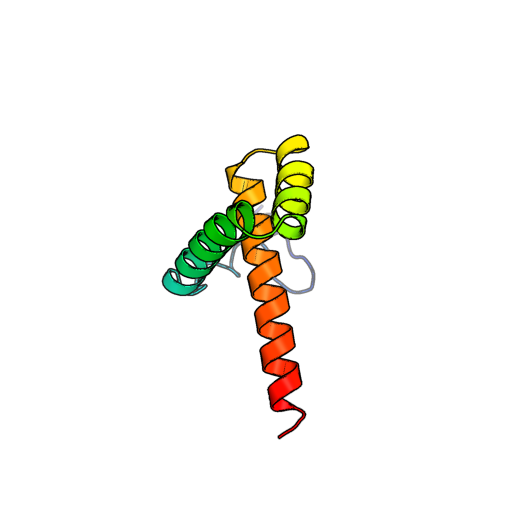 607 C C . LYS A 1 77 ? 11.646 -19.826 -7.405 1.00 69.50 77 LYS A C 1
ATOM 609 O O . LYS A 1 77 ? 11.860 -20.856 -8.025 1.00 69.50 77 LYS A O 1
ATOM 614 N N . HIS A 1 78 ? 12.581 -18.901 -7.199 1.00 66.56 78 HIS A N 1
ATOM 615 C CA . HIS A 1 78 ? 13.964 -19.045 -7.665 1.00 66.56 78 HIS A CA 1
ATOM 616 C C . HIS A 1 78 ? 14.754 -20.111 -6.883 1.00 66.56 78 HIS A C 1
ATOM 618 O O . HIS A 1 78 ? 15.761 -20.601 -7.372 1.00 66.56 78 HIS A O 1
ATOM 624 N N . HIS A 1 79 ? 14.348 -20.455 -5.658 1.00 52.75 79 HIS A N 1
ATOM 625 C CA . HIS A 1 79 ? 15.017 -21.492 -4.862 1.00 52.75 79 HIS A CA 1
ATOM 626 C C . HIS A 1 79 ? 14.497 -22.909 -5.163 1.00 52.75 79 HIS A C 1
ATOM 628 O O . HIS A 1 79 ? 15.119 -23.887 -4.766 1.00 52.75 79 HIS A O 1
ATOM 634 N N . LEU A 1 80 ? 13.349 -23.014 -5.837 1.00 57.03 80 LEU A N 1
ATOM 635 C CA . LEU A 1 80 ? 12.702 -24.273 -6.223 1.00 57.03 80 LEU A CA 1
ATOM 636 C C . LEU A 1 80 ? 12.968 -24.659 -7.694 1.00 57.03 80 LEU A C 1
ATOM 638 O O . LEU A 1 80 ? 12.323 -25.573 -8.207 1.00 57.03 80 LEU A O 1
ATOM 642 N N . MET A 1 81 ? 13.894 -23.961 -8.357 1.00 49.12 81 MET A N 1
ATOM 643 C CA . MET A 1 81 ? 14.476 -24.289 -9.665 1.00 49.12 81 MET A CA 1
ATOM 644 C C . MET A 1 81 ? 15.954 -24.611 -9.484 1.00 49.12 81 MET A C 1
ATOM 646 O O . MET A 1 81 ? 16.422 -25.531 -10.185 1.00 49.12 81 MET A O 1
#